Protein AF-A0A409YS12-F1 (afdb_monomer_lite)

Foldseek 3Di:
DDDDDDDDDDDDDDPDDDDDDDDDDDPPPPDDDPDDDDPDDDDDDPPDPPPPPPPDDDPDPDDCVVVDQDPDPVSNVVSVVVVVVCVPPVCVPDDPVVVVVVVVVVVVVVVVVVVCCVVPVVVVVVVVVQVCCCVVVVDRVVVVVQVVCVVVVNDDPPPPDPPDDDD

Radius of gyration: 39.89 Å; chains: 1; bounding box: 107×63×85 Å

Organism: NCBI:txid231916

Secondary structure (DSSP, 8-state):
-------PPP-------PPPP-PPP-TTS-PPP---------------------SSPPP-SS-GGGGPPPSSHHHHHHHHHHHHHHHHTTTTSS-HHHHHHHHHHHHHHHHHHHHHHHHHHHHHHHHHHHHHHHHHH-S-HHHHHHHHHHHTT--------------

pLDDT: mean 70.89, std 13.64, range [44.78, 94.75]

Sequence (167 aa):
MSATRVHRPLFSKRFFSPALPNSPPSIADTLPPYDTMHRDRGGASQLAPYRVVPAQLPPPKPDHSFTRRPKSKLALFWWRKRLWIESTFALTVYEPWEKVVVLTLFAILCTAIMIVFFKYLPRQLILMRKRSIYYLWGEDPDVNDTMLWQHLGLAAPADVGYDGMKL

Structure (mmCIF, N/CA/C/O backbone):
data_AF-A0A409YS12-F1
#
_entry.id   AF-A0A409YS12-F1
#
loop_
_atom_site.group_PDB
_atom_site.id
_atom_site.type_symbol
_atom_site.label_atom_id
_atom_site.label_alt_id
_atom_site.label_comp_id
_atom_site.label_asym_id
_atom_site.label_entity_id
_atom_site.label_seq_id
_atom_site.pdbx_PDB_ins_code
_atom_site.Cartn_x
_atom_site.Cartn_y
_atom_site.Cartn_z
_atom_site.occupancy
_atom_site.B_iso_or_equiv
_atom_site.auth_seq_id
_atom_site.auth_comp_id
_atom_site.auth_asym_id
_atom_site.auth_atom_id
_atom_site.pdbx_PDB_model_num
ATOM 1 N N . MET A 1 1 ? 12.574 -44.558 -20.708 1.00 47.41 1 MET A N 1
ATOM 2 C CA . MET A 1 1 ? 11.204 -44.732 -20.181 1.00 47.41 1 MET A CA 1
ATOM 3 C C . MET A 1 1 ? 11.300 -44.977 -18.682 1.00 47.41 1 MET A C 1
ATOM 5 O O . MET A 1 1 ? 11.591 -46.096 -18.295 1.00 47.41 1 MET A O 1
ATOM 9 N N . SER A 1 2 ? 11.107 -43.947 -17.856 1.00 50.66 2 SER A N 1
ATOM 10 C CA . SER A 1 2 ? 11.016 -44.099 -16.396 1.00 50.66 2 SER A CA 1
ATOM 11 C C . SER A 1 2 ? 9.920 -43.172 -15.888 1.00 50.66 2 SER A C 1
ATOM 13 O O . SER A 1 2 ? 10.041 -41.954 -15.968 1.00 50.66 2 SER A O 1
ATOM 15 N N . ALA A 1 3 ? 8.814 -43.778 -15.462 1.00 50.06 3 ALA A N 1
ATOM 16 C CA . ALA A 1 3 ? 7.609 -43.115 -14.994 1.00 50.06 3 ALA A CA 1
ATOM 17 C C . ALA A 1 3 ?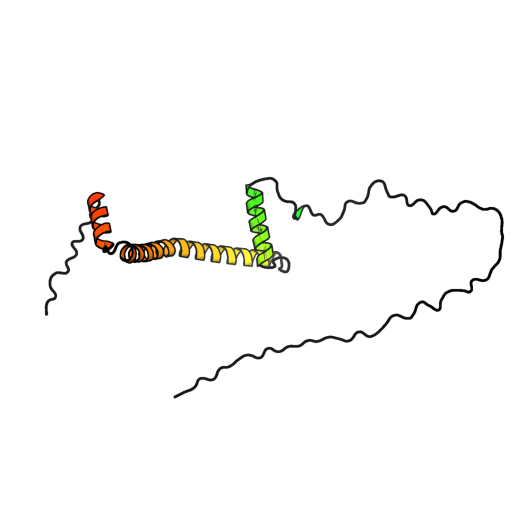 7.735 -42.796 -13.499 1.00 50.06 3 ALA A C 1
ATOM 19 O O . ALA A 1 3 ? 7.781 -43.701 -12.666 1.00 50.06 3 ALA A O 1
ATOM 20 N N . THR A 1 4 ? 7.776 -41.512 -13.150 1.00 59.69 4 THR A N 1
ATOM 21 C CA . THR A 1 4 ? 7.808 -41.064 -11.754 1.00 59.69 4 THR A CA 1
ATOM 22 C C . THR A 1 4 ? 6.380 -40.912 -11.237 1.00 59.69 4 THR A C 1
ATOM 24 O O . THR A 1 4 ? 5.608 -40.055 -11.665 1.00 59.69 4 THR A O 1
ATOM 27 N N . ARG A 1 5 ? 6.028 -41.830 -10.337 1.00 56.25 5 ARG A N 1
ATOM 28 C CA . ARG A 1 5 ? 4.728 -42.023 -9.696 1.00 56.25 5 ARG A CA 1
ATOM 29 C C . ARG A 1 5 ? 4.348 -40.824 -8.814 1.00 56.25 5 ARG A C 1
ATOM 31 O O . ARG A 1 5 ? 5.068 -40.449 -7.896 1.00 56.25 5 ARG A O 1
ATOM 38 N N . VAL A 1 6 ? 3.165 -40.283 -9.094 1.00 57.50 6 VAL A N 1
ATOM 39 C CA . VAL A 1 6 ? 2.450 -39.230 -8.361 1.00 57.50 6 VAL A CA 1
ATOM 40 C C . VAL A 1 6 ? 2.028 -39.730 -6.976 1.00 57.50 6 VAL A C 1
ATOM 42 O O . VAL A 1 6 ? 1.286 -40.706 -6.880 1.00 57.50 6 VAL A O 1
ATOM 45 N N . HIS A 1 7 ? 2.428 -39.035 -5.909 1.00 54.47 7 HIS A N 1
ATOM 46 C CA . HIS A 1 7 ? 1.862 -39.216 -4.568 1.00 54.47 7 HIS A CA 1
ATOM 47 C C . HIS A 1 7 ? 0.898 -38.066 -4.246 1.00 54.47 7 HIS A C 1
ATOM 49 O O . HIS A 1 7 ? 1.309 -36.936 -3.997 1.00 54.47 7 HIS A O 1
ATOM 55 N N . ARG A 1 8 ? -0.407 -38.372 -4.258 1.00 53.06 8 ARG A N 1
ATOM 56 C CA . ARG A 1 8 ? -1.470 -37.545 -3.666 1.00 53.06 8 ARG A CA 1
ATOM 57 C C . ARG A 1 8 ? -1.550 -37.836 -2.162 1.00 53.06 8 ARG A C 1
ATOM 59 O O . ARG A 1 8 ? -1.730 -39.004 -1.815 1.00 53.06 8 ARG A O 1
ATOM 66 N N . PRO A 1 9 ? -1.507 -36.837 -1.268 1.00 58.56 9 PRO A N 1
ATOM 67 C CA . PRO A 1 9 ? -1.921 -37.037 0.112 1.00 58.56 9 PRO A CA 1
ATOM 68 C C . PRO A 1 9 ? -3.453 -37.026 0.238 1.00 58.56 9 PRO A C 1
ATOM 70 O O . PRO A 1 9 ? -4.161 -36.195 -0.332 1.00 58.56 9 PRO A O 1
ATOM 73 N N . LEU A 1 10 ? -3.932 -38.026 0.975 1.00 62.22 10 LEU A N 1
ATOM 74 C CA . LEU A 1 10 ? -5.319 -38.387 1.232 1.00 62.22 10 LEU A CA 1
ATOM 75 C C . LEU A 1 10 ? -6.029 -37.347 2.109 1.00 62.22 10 LEU A C 1
ATOM 77 O O . LEU A 1 10 ? -5.615 -37.040 3.224 1.00 62.22 10 LEU A O 1
ATOM 81 N N . PHE A 1 11 ? -7.157 -36.862 1.599 1.00 50.06 11 PHE A N 1
ATOM 82 C CA . PHE A 1 11 ? -8.117 -36.004 2.280 1.00 50.06 11 PHE A CA 1
ATOM 83 C C . PHE A 1 11 ? -8.927 -36.848 3.285 1.00 50.06 11 PHE A C 1
ATOM 85 O O . PHE A 1 11 ? -9.938 -37.458 2.935 1.00 50.06 11 PHE A O 1
ATOM 92 N N . SER A 1 12 ? -8.461 -36.937 4.533 1.00 49.75 12 SER A N 1
ATOM 93 C CA . SER A 1 12 ? -9.144 -37.676 5.604 1.00 49.75 12 SER A CA 1
ATOM 94 C C . SER A 1 12 ? -10.274 -36.837 6.211 1.00 49.75 12 SER A C 1
ATOM 96 O O . SER A 1 12 ? -10.090 -36.131 7.201 1.00 49.75 12 SER A O 1
ATOM 98 N N . LYS A 1 13 ? -11.470 -36.962 5.627 1.00 55.16 13 LYS A N 1
ATOM 99 C CA . LYS A 1 13 ? -12.744 -36.566 6.240 1.00 55.16 13 LYS A CA 1
ATOM 100 C C . LYS A 1 13 ? -12.941 -37.336 7.553 1.00 55.16 13 LYS A C 1
ATOM 102 O O . LYS A 1 13 ? -13.125 -38.548 7.525 1.00 55.16 13 LYS A O 1
ATOM 107 N N . ARG A 1 14 ? -12.980 -36.642 8.691 1.00 58.62 14 ARG A N 1
ATOM 108 C CA . ARG A 1 14 ? -13.641 -37.141 9.909 1.00 58.62 14 ARG A CA 1
ATOM 109 C C . ARG A 1 14 ? -14.761 -36.178 10.277 1.00 58.62 14 ARG A C 1
ATOM 111 O O . ARG A 1 14 ? -14.588 -35.273 11.082 1.00 58.62 14 ARG A O 1
ATOM 118 N N . PHE A 1 15 ? -15.904 -36.376 9.624 1.00 56.75 15 PHE A N 1
ATOM 119 C CA . PHE A 1 15 ? -17.191 -35.925 10.136 1.00 56.75 15 PHE A CA 1
ATOM 120 C C . PHE A 1 15 ? -17.504 -36.788 11.356 1.00 56.75 15 PHE A C 1
ATOM 122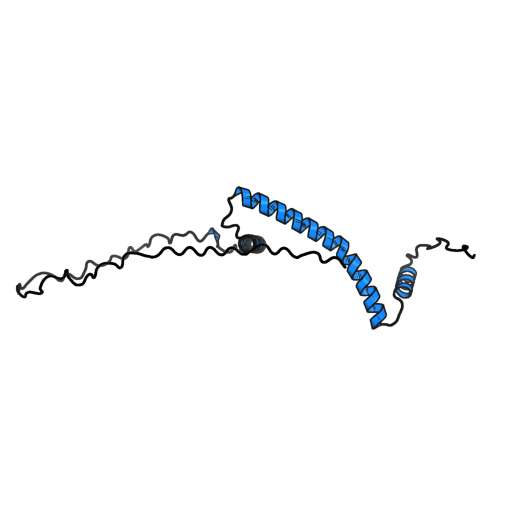 O O . PHE A 1 15 ? -17.773 -37.978 11.217 1.00 56.75 15 PHE A O 1
ATOM 129 N N . PHE A 1 16 ? -17.407 -36.204 12.544 1.00 53.19 16 PHE A N 1
ATOM 130 C CA . PHE A 1 16 ? -17.880 -36.818 13.775 1.00 53.19 16 PHE A CA 1
ATOM 131 C C . PHE A 1 16 ? -19.111 -36.026 14.216 1.00 53.19 16 PHE A C 1
ATOM 133 O O . PHE A 1 16 ? -18.995 -34.948 14.792 1.00 53.19 16 PHE A O 1
ATOM 140 N N . SER A 1 17 ? -20.291 -36.531 13.859 1.00 55.25 17 SER A N 1
ATOM 141 C CA . SER A 1 17 ? -21.572 -36.075 14.398 1.00 55.25 17 SER A CA 1
ATOM 142 C C . SER A 1 17 ? -21.929 -36.975 15.582 1.00 55.25 17 SER A C 1
ATOM 144 O O . SER A 1 17 ? -22.216 -38.151 15.358 1.00 55.25 17 SER A O 1
ATOM 146 N N . PRO A 1 18 ? -21.915 -36.481 16.830 1.00 62.97 18 PRO A N 1
ATOM 147 C CA . PRO A 1 18 ? -22.525 -37.198 17.936 1.00 62.97 18 PRO A CA 1
ATOM 148 C C . PRO A 1 18 ? -24.047 -36.999 17.907 1.00 62.97 18 PRO A C 1
ATOM 150 O O . PRO A 1 18 ? -24.549 -35.883 17.769 1.00 62.97 18 PRO A O 1
ATOM 153 N N . ALA A 1 19 ? -24.765 -38.115 18.003 1.00 53.47 19 ALA A N 1
ATOM 154 C CA . ALA A 1 19 ? -26.211 -38.190 18.125 1.00 53.47 19 ALA A CA 1
ATOM 155 C C . ALA A 1 19 ? -26.719 -37.394 19.341 1.00 53.47 19 ALA A C 1
ATOM 157 O O . ALA A 1 19 ? -26.108 -37.427 20.406 1.00 53.47 19 ALA A O 1
ATOM 158 N N . LEU A 1 20 ? -27.856 -36.715 19.179 1.00 58.78 20 LEU A N 1
ATOM 159 C CA . LEU A 1 20 ? -28.650 -36.145 20.268 1.00 58.78 20 LEU A CA 1
ATOM 160 C C . LEU A 1 20 ? -29.496 -37.257 20.907 1.00 58.78 20 LEU A C 1
ATOM 162 O O . LEU A 1 20 ? -30.371 -37.791 20.222 1.00 58.78 20 LEU A O 1
ATOM 166 N N . PRO A 1 21 ? -29.321 -37.591 22.195 1.00 62.88 21 PRO A N 1
ATOM 167 C CA . PRO A 1 21 ? -30.373 -38.214 22.972 1.00 62.88 21 PRO A CA 1
ATOM 168 C C . PRO A 1 21 ? -31.158 -37.127 23.722 1.00 62.88 21 PRO A C 1
ATOM 170 O O . PRO A 1 21 ? -30.573 -36.181 24.248 1.00 62.88 21 PRO A O 1
ATOM 173 N N . ASN A 1 22 ? -32.472 -37.337 23.824 1.00 59.97 22 ASN A N 1
ATOM 174 C CA . ASN A 1 22 ? -33.438 -36.655 24.700 1.00 59.97 22 ASN A CA 1
ATOM 175 C C . ASN A 1 22 ? -34.275 -35.553 24.031 1.00 59.97 22 ASN A C 1
ATOM 177 O O . ASN A 1 22 ? -34.023 -34.355 24.138 1.00 59.97 22 ASN A O 1
ATOM 1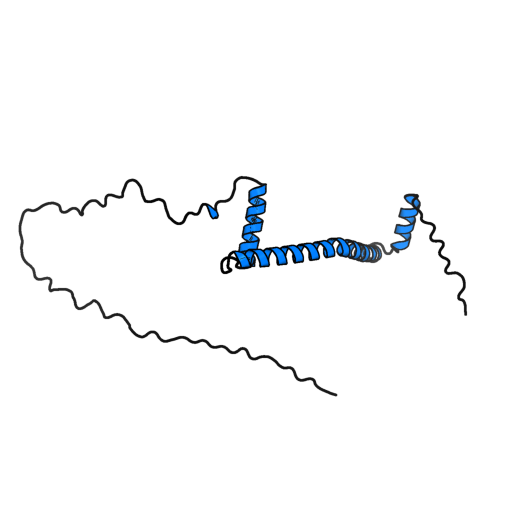81 N N . SER A 1 23 ? -35.355 -36.005 23.398 1.00 66.00 23 SER A N 1
ATOM 182 C CA . SER A 1 23 ? -36.609 -35.260 23.292 1.00 66.00 23 SER A CA 1
ATOM 183 C C . SER A 1 23 ? -37.111 -34.842 24.688 1.00 66.00 23 SER A C 1
ATOM 185 O O . SER A 1 23 ? -37.099 -35.680 25.595 1.00 66.00 23 SER A O 1
ATOM 187 N N . PRO A 1 24 ? -37.577 -33.596 24.883 1.00 67.94 24 PRO A N 1
ATOM 188 C CA . PRO A 1 24 ? -38.175 -33.172 26.145 1.00 67.94 24 PRO A CA 1
ATOM 189 C C . PRO A 1 24 ? -39.531 -33.865 26.384 1.00 67.94 24 PRO A C 1
ATOM 191 O O . PRO A 1 24 ? -40.254 -34.137 25.421 1.00 67.94 24 PRO A O 1
ATOM 194 N N . PRO A 1 25 ? -39.899 -34.151 27.646 1.00 61.62 25 PRO A N 1
ATOM 195 C CA . PRO A 1 25 ? -41.197 -34.721 27.979 1.00 61.62 25 PRO A CA 1
ATOM 196 C C . PRO A 1 25 ? -42.339 -33.744 27.659 1.00 61.62 25 PRO A C 1
ATOM 198 O O . PRO A 1 25 ? -42.247 -32.540 27.898 1.00 61.62 25 PRO A O 1
ATOM 201 N N . SER A 1 26 ? -43.413 -34.305 27.105 1.00 56.66 26 SER A N 1
ATOM 202 C CA . SER A 1 26 ? -44.677 -33.650 26.768 1.00 56.66 26 SER A CA 1
ATOM 203 C C . SER A 1 26 ? -45.287 -32.951 27.992 1.00 56.66 26 SER A C 1
ATOM 205 O O . SER A 1 26 ? -45.666 -33.603 28.959 1.00 56.66 26 SER A O 1
ATOM 207 N N . ILE A 1 27 ? -45.405 -31.621 27.947 1.00 58.50 27 ILE A N 1
ATOM 208 C CA . ILE A 1 27 ? -45.992 -30.767 29.004 1.00 58.50 27 ILE A CA 1
ATOM 209 C C . ILE A 1 27 ? -47.532 -30.730 28.862 1.00 58.50 27 ILE A C 1
ATOM 211 O O . ILE A 1 27 ? -48.165 -29.691 29.014 1.00 58.50 27 ILE A O 1
ATOM 215 N N . ALA A 1 28 ? -48.152 -31.853 28.492 1.00 57.72 28 ALA A N 1
ATOM 216 C CA . ALA A 1 28 ? -49.604 -31.941 28.302 1.00 57.72 28 ALA A CA 1
ATOM 217 C C . ALA A 1 28 ? -50.350 -32.477 29.539 1.00 57.72 28 ALA A C 1
ATOM 219 O O . ALA A 1 28 ? -51.557 -32.283 29.640 1.00 57.72 28 ALA A O 1
ATOM 220 N N . ASP A 1 29 ? -49.644 -33.064 30.513 1.00 54.56 29 ASP A N 1
ATOM 221 C CA . ASP A 1 29 ? -50.274 -33.836 31.598 1.00 54.56 29 ASP A CA 1
ATOM 222 C C . ASP A 1 29 ? -50.263 -33.145 32.974 1.00 54.56 29 ASP A C 1
ATOM 224 O O . ASP A 1 29 ? -50.534 -33.770 33.996 1.00 54.56 29 ASP A O 1
ATOM 228 N N . THR A 1 30 ? -49.962 -31.845 33.049 1.00 58.81 30 THR A N 1
ATOM 229 C CA . THR A 1 30 ? -49.994 -31.091 34.322 1.00 58.81 30 THR A CA 1
ATOM 230 C C . THR A 1 30 ? -50.929 -29.885 34.263 1.00 58.81 30 THR A C 1
ATOM 232 O O . THR A 1 30 ? -50.582 -28.796 34.715 1.00 58.81 30 THR A O 1
ATOM 235 N N . LEU A 1 31 ? -52.128 -30.060 33.704 1.00 63.19 31 LEU A N 1
ATOM 236 C CA . LEU A 1 31 ? -53.218 -29.104 33.906 1.00 63.19 31 LEU A CA 1
ATOM 237 C C . LEU A 1 31 ? -54.224 -29.683 34.907 1.00 63.19 31 LEU A C 1
ATOM 239 O O . LEU A 1 31 ? -54.768 -30.759 34.657 1.00 63.19 31 LEU A O 1
ATOM 243 N N . PRO A 1 32 ? -54.470 -29.012 36.048 1.00 68.38 32 PRO A N 1
ATOM 244 C CA . PRO A 1 32 ? -55.505 -29.445 36.968 1.00 68.38 32 PRO A CA 1
ATOM 245 C C . PRO A 1 32 ? -56.897 -29.301 36.327 1.00 68.38 32 PRO A C 1
ATOM 247 O O . PRO A 1 32 ? -57.079 -28.491 35.410 1.00 68.38 32 PRO A O 1
ATOM 250 N N . PRO A 1 33 ? -57.887 -30.068 36.815 1.00 62.09 33 PRO A N 1
ATOM 251 C CA . PRO A 1 33 ? -59.254 -30.026 36.315 1.00 62.09 33 PRO A CA 1
ATOM 252 C C . PRO A 1 33 ? -59.816 -28.612 36.460 1.00 62.09 33 PRO A C 1
ATOM 254 O O . PRO A 1 33 ? -59.770 -28.030 37.544 1.00 62.09 33 PRO A O 1
ATOM 257 N N . TYR A 1 34 ? -60.358 -28.058 35.375 1.00 59.78 34 TYR A N 1
ATOM 258 C CA . TYR A 1 34 ? -61.207 -26.874 35.452 1.00 59.78 34 TYR A CA 1
ATOM 259 C C . TYR A 1 34 ? -62.536 -27.307 36.070 1.00 59.78 34 TYR A C 1
ATOM 261 O O . TYR A 1 34 ? -63.485 -27.622 35.354 1.00 59.78 34 TYR A O 1
ATOM 269 N N . ASP A 1 35 ? -62.562 -27.400 37.398 1.00 49.19 35 ASP A N 1
ATOM 270 C CA . ASP A 1 35 ? -63.794 -27.594 38.141 1.00 49.19 35 ASP A CA 1
ATOM 271 C C . ASP A 1 35 ? -64.306 -26.244 38.637 1.00 49.19 35 ASP A C 1
ATOM 273 O O . ASP A 1 35 ? -63.617 -25.427 39.256 1.00 49.19 35 ASP A O 1
ATOM 277 N N . THR A 1 36 ? -65.536 -25.998 38.238 1.00 67.06 36 THR A N 1
ATOM 278 C CA . THR A 1 36 ? -66.328 -24.815 38.499 1.00 67.06 36 THR A CA 1
ATOM 279 C C . THR A 1 36 ? -66.627 -24.659 39.985 1.00 67.06 36 THR A C 1
ATOM 281 O O . THR A 1 36 ? -67.065 -25.607 40.619 1.00 67.06 36 THR A O 1
ATOM 284 N N . MET A 1 37 ? -66.499 -23.421 40.476 1.00 53.69 37 MET A N 1
ATOM 285 C CA . MET A 1 37 ? -67.338 -22.738 41.480 1.00 53.69 37 MET A CA 1
ATOM 286 C C . MET A 1 37 ? -66.498 -21.995 42.524 1.00 53.69 37 MET A C 1
ATOM 288 O O . MET A 1 37 ? -65.990 -22.572 43.470 1.00 53.69 37 MET A O 1
ATOM 292 N N . HIS A 1 38 ? -66.461 -20.669 42.414 1.00 50.75 38 HIS A N 1
ATOM 293 C CA . HIS A 1 38 ? -67.134 -19.834 43.405 1.00 50.75 38 HIS A CA 1
ATOM 294 C C . HIS A 1 38 ? -67.375 -18.455 42.796 1.00 50.75 38 HIS A C 1
ATOM 296 O O . HIS A 1 38 ? -66.472 -17.670 42.521 1.00 50.75 38 HIS A O 1
ATOM 302 N N . ARG A 1 39 ? -68.656 -18.203 42.534 1.00 57.84 39 ARG A N 1
ATOM 303 C CA . ARG A 1 39 ? -69.212 -16.888 42.262 1.00 57.84 39 ARG A CA 1
ATOM 304 C C . ARG A 1 39 ? -69.099 -16.098 43.557 1.00 57.84 39 ARG A C 1
ATOM 306 O O . ARG A 1 39 ? -70.000 -16.191 44.382 1.00 57.84 39 ARG A O 1
ATOM 313 N N . ASP A 1 40 ? -68.017 -15.342 43.708 1.00 44.78 40 ASP A N 1
ATOM 314 C CA . ASP A 1 40 ? -67.956 -14.283 44.704 1.00 44.78 40 ASP A CA 1
ATOM 315 C C . ASP A 1 40 ? -67.849 -12.915 44.047 1.00 44.78 40 ASP A C 1
ATOM 317 O O . ASP A 1 40 ? -67.110 -12.657 43.094 1.00 44.78 40 ASP A O 1
ATOM 321 N N . ARG A 1 41 ? -68.746 -12.065 44.518 1.00 60.62 41 ARG A N 1
ATOM 322 C CA . ARG A 1 41 ? -69.137 -10.797 43.939 1.00 60.62 41 ARG A CA 1
ATOM 323 C C . ARG A 1 41 ? -68.435 -9.722 44.747 1.00 60.62 41 ARG A C 1
ATOM 325 O O . ARG A 1 41 ? -68.860 -9.427 45.854 1.00 60.62 41 ARG A O 1
ATOM 332 N N . GLY A 1 42 ? -67.423 -9.097 44.157 1.00 58.16 42 GLY A N 1
ATOM 333 C CA . GLY A 1 42 ? -66.831 -7.870 44.684 1.00 58.16 42 GLY A CA 1
ATOM 334 C C . GLY A 1 42 ? -65.347 -8.015 44.969 1.00 58.16 42 GLY A C 1
ATOM 335 O O . GLY A 1 42 ? -64.943 -8.644 45.935 1.00 58.16 42 GLY A O 1
ATOM 336 N N . GLY A 1 43 ? -64.528 -7.392 44.132 1.00 51.59 43 GLY A N 1
ATOM 337 C CA . GLY A 1 43 ? -63.096 -7.362 44.372 1.00 51.59 43 GLY A CA 1
ATOM 338 C C . GLY A 1 43 ? -62.343 -6.932 43.138 1.00 51.59 43 GLY A C 1
ATOM 339 O O . GLY A 1 43 ? -61.941 -7.773 42.354 1.00 51.59 43 GLY A O 1
ATOM 340 N N . ALA A 1 44 ? -62.203 -5.615 43.005 1.00 48.31 44 ALA A N 1
ATOM 341 C CA . ALA A 1 44 ? -61.131 -4.919 42.311 1.00 48.31 44 ALA A CA 1
ATOM 342 C C . ALA A 1 44 ? -60.720 -5.459 40.935 1.00 48.31 44 ALA A C 1
ATOM 344 O O . ALA A 1 44 ? -60.071 -6.488 40.800 1.00 48.31 44 ALA A O 1
ATOM 345 N N . SER A 1 45 ? -60.979 -4.635 39.927 1.00 52.72 45 SER A N 1
ATOM 346 C CA . SER A 1 45 ? -60.122 -4.378 38.774 1.00 52.72 45 SER A CA 1
ATOM 347 C C . SER A 1 45 ? -58.628 -4.684 39.027 1.00 52.72 45 SER A C 1
ATOM 349 O O . SER A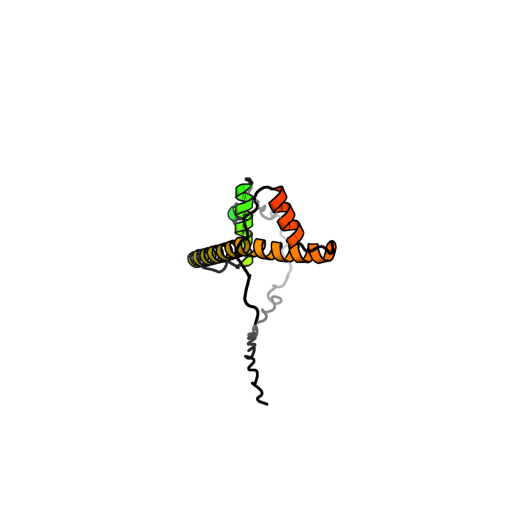 1 45 ? -57.828 -3.772 39.216 1.00 52.72 45 SER A O 1
ATOM 351 N N . GLN A 1 46 ? -58.216 -5.955 38.988 1.00 52.69 46 GLN A N 1
ATOM 352 C CA . GLN A 1 46 ? -56.825 -6.361 38.797 1.00 52.69 46 GLN A CA 1
ATOM 353 C C . GLN A 1 46 ? -56.522 -6.206 37.309 1.00 52.69 46 GLN A C 1
ATOM 355 O O . GLN A 1 46 ? -56.311 -7.156 36.559 1.00 52.69 46 GLN A O 1
ATOM 360 N N . LEU A 1 47 ? -56.543 -4.949 36.871 1.00 57.62 47 LEU A N 1
ATOM 361 C CA . LEU A 1 47 ? -55.770 -4.526 35.724 1.00 57.62 47 LEU A CA 1
ATOM 362 C C . LEU A 1 47 ? -54.327 -4.834 36.106 1.00 57.62 47 LEU A C 1
ATOM 364 O O . LEU A 1 47 ? -53.839 -4.332 37.120 1.00 57.62 47 LEU A O 1
ATOM 368 N N . ALA A 1 48 ? -53.712 -5.740 35.347 1.00 57.97 48 ALA A N 1
ATOM 369 C CA . ALA A 1 48 ? -52.324 -6.141 35.496 1.00 57.97 48 ALA A CA 1
ATOM 370 C C . ALA A 1 48 ? -51.466 -4.936 35.910 1.00 57.97 48 ALA A C 1
ATOM 372 O O . ALA A 1 48 ? -51.644 -3.862 35.321 1.00 57.97 48 ALA A O 1
ATOM 373 N N . PRO A 1 49 ? -50.574 -5.081 36.910 1.00 59.66 49 PRO A N 1
ATOM 374 C CA . PRO A 1 49 ? -49.753 -3.980 37.375 1.00 59.66 49 PRO A CA 1
ATOM 375 C C . PRO A 1 49 ? -49.071 -3.390 36.153 1.00 59.66 49 PRO A C 1
ATOM 377 O O . PRO A 1 49 ? -48.324 -4.069 35.446 1.00 59.66 49 PRO A O 1
ATOM 380 N N . TYR A 1 50 ? -49.449 -2.147 35.874 1.00 51.97 50 TYR A N 1
ATOM 381 C CA . TYR A 1 50 ? -48.892 -1.284 34.859 1.00 51.97 50 TYR A CA 1
ATOM 382 C C . TYR A 1 50 ? -47.402 -1.591 34.751 1.00 51.97 50 TYR A C 1
ATOM 384 O O . TYR A 1 50 ? -46.640 -1.374 35.696 1.00 51.97 50 TYR A O 1
ATOM 392 N N . ARG A 1 51 ? -47.003 -2.186 33.622 1.00 53.84 51 ARG A N 1
ATOM 393 C CA . ARG A 1 51 ? -45.601 -2.347 33.258 1.00 53.84 51 ARG A CA 1
ATOM 394 C C . ARG A 1 51 ? -45.071 -0.926 33.139 1.00 53.84 51 ARG A C 1
ATOM 396 O O . ARG A 1 51 ? -45.183 -0.324 32.075 1.00 53.84 51 ARG A O 1
ATOM 403 N N . VAL A 1 52 ? -44.579 -0.373 34.249 1.00 64.44 52 VAL A N 1
ATOM 404 C CA . VAL A 1 52 ? -43.861 0.896 34.278 1.00 64.44 52 VAL A CA 1
ATOM 405 C C . VAL A 1 52 ? -42.661 0.654 33.380 1.00 64.44 52 VAL A C 1
ATOM 407 O O . VAL A 1 52 ? -41.681 0.041 33.796 1.00 64.44 52 VAL A O 1
ATOM 410 N N . VAL A 1 53 ? -42.765 1.036 32.109 1.00 65.19 53 VAL A N 1
ATOM 411 C CA . VAL A 1 53 ? -41.591 1.120 31.254 1.00 65.19 53 VAL A CA 1
ATOM 412 C C . VAL A 1 53 ? -40.752 2.203 31.921 1.00 65.19 53 VAL A C 1
ATOM 414 O O . VAL A 1 53 ? -41.231 3.337 32.017 1.00 65.19 53 VAL A O 1
ATOM 417 N N . PRO A 1 54 ? -39.579 1.878 32.491 1.00 68.56 54 PRO A N 1
ATOM 418 C CA . PRO A 1 54 ? -38.754 2.903 33.100 1.00 68.56 54 PRO A CA 1
ATOM 419 C C . PRO A 1 54 ? -38.515 3.974 32.036 1.00 68.56 54 PRO A C 1
ATOM 421 O O . PRO A 1 54 ? -38.143 3.655 30.906 1.00 68.56 54 PRO A O 1
ATOM 424 N N . ALA A 1 55 ? -38.766 5.240 32.380 1.00 71.50 55 ALA A N 1
ATOM 425 C CA . ALA A 1 55 ? -38.633 6.371 31.456 1.00 71.50 55 ALA A CA 1
ATOM 426 C C . ALA A 1 55 ? -37.224 6.469 30.838 1.00 71.50 55 ALA A C 1
ATOM 428 O O . ALA A 1 55 ? -37.027 7.140 29.828 1.00 71.50 55 ALA A O 1
ATOM 429 N N . GLN A 1 56 ? -36.249 5.778 31.432 1.00 73.94 56 GLN A N 1
ATOM 430 C CA . GLN A 1 56 ? -34.921 5.589 30.884 1.00 73.94 56 GLN A CA 1
ATOM 431 C C . GLN A 1 56 ? -34.621 4.096 30.770 1.00 73.94 56 GLN A C 1
ATOM 433 O O . GLN A 1 56 ? -34.496 3.386 31.769 1.00 73.94 56 GLN A O 1
ATOM 438 N N . LEU A 1 57 ? -34.512 3.623 29.529 1.00 73.00 57 LEU A N 1
ATOM 439 C CA . LEU A 1 57 ? -33.928 2.320 29.254 1.00 73.00 57 LEU A CA 1
ATOM 440 C C . LEU A 1 57 ? -32.430 2.364 29.596 1.00 73.00 57 LEU A C 1
ATOM 442 O O . LEU A 1 57 ? -31.786 3.390 29.348 1.00 73.00 57 LEU A O 1
ATOM 446 N N . PRO A 1 58 ? -31.853 1.275 30.138 1.00 75.81 58 PRO A N 1
ATOM 447 C CA . PRO A 1 58 ? -30.409 1.183 30.284 1.00 75.81 58 PRO A CA 1
ATOM 448 C C . PRO A 1 58 ? -29.761 1.412 28.913 1.00 75.81 58 PRO A C 1
ATOM 450 O O . PRO A 1 58 ? -30.298 0.942 27.902 1.00 75.81 58 PRO A O 1
ATOM 453 N N . PRO A 1 59 ? -28.636 2.144 28.850 1.00 74.31 59 PRO A N 1
ATOM 454 C CA . PRO A 1 59 ? -27.961 2.382 27.588 1.00 74.31 59 PRO A CA 1
ATOM 455 C C . PRO A 1 59 ? -27.682 1.033 26.909 1.00 74.31 59 PRO A C 1
ATOM 457 O O . PRO A 1 59 ? -27.241 0.093 27.582 1.00 74.31 59 PRO A O 1
ATOM 460 N N . PRO A 1 60 ? -27.964 0.906 25.602 1.00 73.25 60 PRO A N 1
ATOM 461 C CA . PRO A 1 60 ? -27.767 -0.343 24.885 1.00 73.25 60 PRO A CA 1
ATOM 462 C C . PRO A 1 60 ? -26.284 -0.723 24.942 1.00 73.25 60 PRO A C 1
ATOM 464 O O . PRO A 1 60 ? -25.437 -0.037 24.378 1.00 73.25 60 PRO A O 1
ATOM 467 N N . LYS A 1 61 ? -25.960 -1.817 25.639 1.00 65.25 61 LYS A N 1
ATOM 468 C CA . LYS A 1 61 ? -24.677 -2.517 25.490 1.00 65.25 61 LYS A CA 1
ATOM 469 C C . LYS A 1 61 ? -24.890 -3.591 24.426 1.00 65.25 61 LYS A C 1
ATOM 471 O O . LYS A 1 61 ? -25.791 -4.410 24.605 1.00 65.25 61 LYS A O 1
ATOM 476 N N . PRO A 1 62 ? -24.122 -3.590 23.325 1.00 67.88 62 PRO A N 1
ATOM 477 C CA . PRO A 1 62 ? -22.684 -3.305 23.274 1.00 67.88 62 PRO A CA 1
ATOM 478 C C . PRO A 1 62 ? -22.332 -1.887 22.794 1.00 67.88 62 PRO A C 1
ATOM 480 O O . PRO A 1 62 ? -22.961 -1.357 21.886 1.00 67.88 62 PRO A O 1
ATOM 483 N N . ASP A 1 63 ? -21.264 -1.304 23.343 1.00 69.25 63 ASP A N 1
ATOM 484 C CA . ASP A 1 63 ? -20.712 -0.025 22.881 1.00 69.25 63 ASP A CA 1
ATOM 485 C C . ASP A 1 63 ? -20.213 -0.130 21.427 1.00 69.25 63 ASP A C 1
ATOM 487 O O . ASP A 1 63 ? -19.110 -0.598 21.144 1.00 69.25 63 ASP A O 1
ATOM 491 N N . HIS A 1 64 ? -21.015 0.349 20.474 1.00 67.12 64 HIS A N 1
ATOM 492 C CA . HIS A 1 64 ? -20.640 0.439 19.054 1.00 67.12 64 HIS A CA 1
ATOM 493 C C . HIS A 1 64 ? -19.725 1.639 18.752 1.00 67.12 64 HIS A C 1
ATOM 495 O O . HIS A 1 64 ? -19.479 1.980 17.594 1.00 67.12 64 HIS A O 1
ATOM 501 N N . SER A 1 65 ? -19.213 2.314 19.784 1.00 65.31 65 SER A N 1
ATOM 502 C CA . SER A 1 65 ? -18.314 3.461 19.635 1.00 65.31 65 SER A CA 1
ATOM 503 C C . SER A 1 65 ? -17.053 3.102 18.840 1.00 65.31 65 SER A C 1
ATOM 505 O O . SER A 1 65 ? -16.572 3.916 18.054 1.00 65.31 65 SER A O 1
ATOM 507 N N . PHE A 1 66 ? -16.584 1.857 18.958 1.00 62.28 66 PHE A N 1
ATOM 508 C CA . PHE A 1 66 ? -15.410 1.340 18.257 1.00 62.28 66 PHE A CA 1
ATOM 509 C C . PHE A 1 66 ? -15.606 1.188 16.737 1.00 62.28 66 PHE A C 1
ATOM 511 O O . PHE A 1 66 ? -14.656 1.342 15.971 1.00 62.28 66 PHE A O 1
ATOM 518 N N . THR A 1 67 ? -16.835 0.937 16.273 1.00 64.75 67 THR A N 1
ATOM 519 C CA . THR A 1 67 ? -17.164 0.827 14.839 1.00 64.75 67 THR A CA 1
ATOM 520 C C . THR A 1 67 ? -17.655 2.145 14.241 1.00 64.75 67 THR A C 1
ATOM 522 O O . THR A 1 67 ? -17.944 2.225 13.043 1.00 64.75 67 THR A O 1
ATOM 525 N N . ARG A 1 68 ? -17.725 3.213 15.045 1.00 72.19 68 ARG A N 1
ATOM 526 C CA . ARG A 1 68 ? -18.229 4.510 14.601 1.00 72.19 68 ARG A CA 1
ATOM 527 C C . ARG A 1 68 ? -17.269 5.145 13.598 1.00 72.19 68 ARG A C 1
ATOM 529 O O . ARG A 1 68 ? -16.120 5.455 13.902 1.00 72.19 68 ARG A O 1
ATOM 536 N N . ARG A 1 69 ? -17.785 5.401 12.395 1.00 73.19 69 ARG A N 1
ATOM 537 C CA . ARG A 1 69 ? -17.065 6.082 11.316 1.00 73.19 69 ARG A CA 1
ATOM 538 C C . ARG A 1 69 ? -16.541 7.452 11.797 1.00 73.19 69 ARG A C 1
ATOM 540 O O . ARG A 1 69 ? -17.354 8.305 12.169 1.00 73.19 69 ARG A O 1
ATOM 547 N N . PRO A 1 70 ? -15.219 7.704 11.769 1.00 77.88 70 PRO A N 1
ATOM 548 C CA . PRO A 1 70 ? -14.665 8.993 12.170 1.00 77.88 70 PRO A CA 1
ATOM 549 C C . PRO A 1 70 ? -15.007 10.081 11.141 1.00 77.88 70 PRO A C 1
ATOM 551 O O . PRO A 1 70 ? -15.133 9.810 9.947 1.00 77.88 70 PRO A O 1
ATOM 554 N N . LYS A 1 71 ? -15.173 11.329 11.595 1.00 81.56 71 LYS A N 1
ATOM 555 C CA . LYS A 1 71 ? -15.631 12.445 10.742 1.00 81.56 71 LYS A CA 1
ATOM 556 C C . LYS A 1 71 ? -14.530 13.052 9.855 1.00 81.56 71 LYS A C 1
ATOM 558 O O . LYS A 1 71 ? -14.851 13.735 8.888 1.00 81.56 71 LYS A O 1
ATOM 563 N N . SER A 1 72 ? -13.247 12.826 10.151 1.00 87.69 72 SER A N 1
ATOM 564 C CA . SER A 1 72 ? -12.135 13.441 9.410 1.00 87.69 72 SER A CA 1
ATOM 565 C C . SER A 1 72 ? -11.686 12.604 8.203 1.00 87.69 72 SER A C 1
ATOM 567 O O . SER A 1 72 ? -11.685 11.375 8.241 1.00 87.69 72 SER A O 1
ATOM 569 N N . LYS A 1 73 ? -11.276 13.268 7.110 1.00 83.44 73 LYS A N 1
ATOM 570 C CA . LYS A 1 73 ? -10.893 12.611 5.840 1.00 83.44 73 LYS A CA 1
ATOM 571 C C . LYS A 1 73 ? -9.718 11.639 5.997 1.00 83.44 73 LYS A C 1
ATOM 573 O O . LYS A 1 73 ? -9.762 10.536 5.459 1.00 83.44 73 LYS A O 1
ATOM 578 N N . LEU A 1 74 ? -8.697 12.023 6.766 1.00 83.44 74 LEU A N 1
ATOM 579 C CA . LEU A 1 74 ? -7.554 11.152 7.051 1.00 83.44 74 LEU A CA 1
ATOM 580 C C . LEU A 1 74 ? -7.966 9.980 7.943 1.00 83.44 74 LEU A C 1
ATOM 582 O O . LEU A 1 74 ? -7.670 8.837 7.609 1.00 83.44 74 LEU A O 1
ATOM 586 N N . ALA A 1 75 ? -8.728 10.222 9.014 1.00 79.94 75 ALA A N 1
ATOM 587 C CA . ALA A 1 75 ? -9.189 9.129 9.866 1.00 79.94 75 ALA A CA 1
ATOM 588 C C . ALA A 1 75 ? -10.086 8.146 9.106 1.00 79.94 75 ALA A C 1
ATOM 590 O O . ALA A 1 75 ? -10.035 6.959 9.386 1.00 79.94 75 ALA A O 1
ATOM 591 N N . LEU A 1 76 ? -10.851 8.591 8.104 1.00 82.94 76 LEU A N 1
ATOM 592 C CA . LEU A 1 76 ? -11.605 7.698 7.219 1.00 82.94 76 LEU A CA 1
ATOM 593 C C . LEU A 1 76 ? -10.712 6.792 6.374 1.00 82.94 76 LEU A C 1
ATOM 595 O O . LEU A 1 76 ? -11.051 5.627 6.164 1.00 82.94 76 LEU A O 1
ATOM 599 N N . PHE A 1 77 ? -9.594 7.316 5.875 1.00 81.69 77 PHE A N 1
ATOM 600 C CA . PHE A 1 77 ? -8.640 6.528 5.104 1.00 81.69 77 PHE A CA 1
ATOM 601 C C . PHE A 1 77 ? -7.985 5.455 5.978 1.00 81.69 77 PHE A C 1
ATOM 603 O O . PHE A 1 77 ? -8.018 4.274 5.634 1.00 81.69 77 PHE A O 1
ATOM 610 N N . TRP A 1 78 ? -7.485 5.853 7.148 1.00 81.50 78 TRP A N 1
ATOM 611 C CA . TRP A 1 78 ? -6.897 4.935 8.122 1.00 81.50 78 TRP A CA 1
ATOM 612 C C . TRP A 1 78 ? -7.916 3.927 8.657 1.00 81.50 78 TRP A C 1
ATOM 614 O O . TRP A 1 78 ? -7.605 2.746 8.766 1.00 81.50 78 TRP A O 1
ATOM 624 N N . TRP A 1 79 ? -9.157 4.351 8.900 1.00 80.12 79 TRP A N 1
ATOM 625 C CA . TRP A 1 79 ? -10.251 3.478 9.324 1.00 80.12 79 TRP A CA 1
ATOM 626 C C . TRP A 1 79 ? -10.599 2.434 8.260 1.00 80.12 79 TRP A C 1
ATOM 628 O O . TRP A 1 79 ? -10.732 1.260 8.586 1.00 80.12 79 TRP A O 1
ATOM 638 N N . ARG A 1 80 ? -10.660 2.816 6.976 1.00 80.06 80 ARG A N 1
ATOM 639 C CA . ARG A 1 80 ? -10.875 1.864 5.872 1.00 80.06 80 ARG A CA 1
ATOM 640 C C . ARG A 1 80 ? -9.726 0.880 5.723 1.00 80.06 80 ARG A C 1
ATOM 642 O O . ARG A 1 80 ? -9.980 -0.302 5.527 1.00 80.06 80 ARG A O 1
ATOM 649 N N . LYS A 1 81 ? -8.480 1.355 5.804 1.00 79.19 81 LYS A N 1
ATOM 650 C CA . LYS A 1 81 ? -7.298 0.487 5.727 1.00 79.19 81 LYS A CA 1
ATOM 651 C C . LYS A 1 81 ? -7.255 -0.487 6.897 1.00 79.19 81 LYS A C 1
ATOM 653 O O . LYS A 1 81 ? -7.046 -1.671 6.673 1.00 79.19 81 LYS A O 1
ATOM 658 N N . ARG A 1 82 ? -7.565 -0.017 8.105 1.00 78.50 82 ARG A N 1
ATOM 659 C CA . ARG A 1 82 ? -7.711 -0.852 9.297 1.00 78.50 82 ARG A CA 1
ATOM 660 C C . ARG A 1 82 ? -8.791 -1.925 9.125 1.00 78.50 82 ARG A C 1
ATOM 662 O O . ARG A 1 82 ? -8.495 -3.091 9.332 1.00 78.50 82 ARG A O 1
ATOM 669 N N . LEU A 1 83 ? -9.994 -1.555 8.679 1.00 79.94 83 LEU A N 1
ATOM 670 C CA . LEU A 1 83 ? -11.097 -2.500 8.445 1.00 79.94 83 LEU A CA 1
ATOM 671 C C . LEU A 1 83 ? -10.785 -3.533 7.356 1.00 79.94 83 LEU A C 1
ATOM 673 O O . LEU A 1 83 ? -11.140 -4.696 7.501 1.00 79.94 83 LEU A O 1
ATOM 677 N N . TRP A 1 84 ? -10.114 -3.124 6.276 1.00 78.94 84 TRP A N 1
ATOM 678 C CA . TRP A 1 84 ? -9.669 -4.037 5.217 1.00 78.94 84 TRP A CA 1
ATOM 679 C C . TRP A 1 84 ? -8.647 -5.055 5.718 1.00 78.94 84 TRP A C 1
ATOM 681 O O . TRP A 1 84 ? -8.684 -6.222 5.334 1.00 78.94 84 TRP A O 1
ATOM 691 N N . ILE A 1 85 ? -7.723 -4.616 6.569 1.00 74.25 85 ILE A N 1
ATOM 692 C CA . ILE A 1 85 ? -6.727 -5.507 7.156 1.00 74.25 85 ILE A CA 1
ATOM 693 C C . ILE A 1 85 ? -7.395 -6.459 8.158 1.00 74.25 85 ILE A C 1
ATOM 695 O O . ILE A 1 85 ? -7.169 -7.665 8.094 1.00 74.25 85 ILE A O 1
ATOM 699 N N . GLU A 1 86 ? -8.276 -5.943 9.022 1.00 74.31 86 GLU A N 1
ATOM 700 C CA . GLU A 1 86 ? -9.049 -6.753 9.973 1.00 74.31 86 GLU A CA 1
ATOM 701 C C . GLU A 1 86 ? -9.920 -7.810 9.263 1.00 74.31 86 GLU A C 1
ATOM 703 O O . GLU A 1 86 ? -10.008 -8.938 9.754 1.00 74.31 86 GLU A O 1
ATOM 708 N N . SER A 1 87 ? -10.504 -7.494 8.095 1.00 75.12 87 SER A N 1
ATOM 709 C CA . SER A 1 87 ? -11.367 -8.425 7.351 1.00 75.12 87 SER A CA 1
ATOM 710 C C . SER A 1 87 ? -10.612 -9.483 6.544 1.00 75.12 87 SER A C 1
ATOM 712 O O . SER A 1 87 ? -11.060 -10.624 6.479 1.00 75.12 87 SER A O 1
ATOM 714 N N . THR A 1 88 ? -9.479 -9.134 5.930 1.00 74.81 88 THR A N 1
ATOM 715 C CA . THR A 1 88 ? -8.741 -10.054 5.042 1.00 74.81 88 THR A CA 1
ATOM 716 C C . THR A 1 88 ? -7.975 -11.132 5.800 1.00 74.81 88 THR A C 1
ATOM 718 O O . THR A 1 88 ? -7.821 -12.236 5.285 1.00 74.81 88 THR A O 1
ATOM 721 N N . PHE A 1 89 ? -7.538 -10.843 7.026 1.00 67.19 89 PHE A N 1
ATOM 722 C CA . PHE A 1 89 ? -6.705 -11.757 7.814 1.00 67.19 89 PHE A CA 1
ATOM 723 C C . PHE A 1 89 ? -7.425 -12.423 8.992 1.00 67.19 89 PHE A C 1
ATOM 725 O O . PHE A 1 89 ? -6.776 -13.109 9.776 1.00 67.19 89 PHE A O 1
ATOM 732 N N . ALA A 1 90 ? -8.744 -12.227 9.144 1.00 69.69 90 ALA A N 1
ATOM 733 C CA . ALA A 1 90 ? -9.506 -12.728 10.295 1.00 69.69 90 ALA A CA 1
ATOM 734 C C . ALA A 1 90 ? -8.801 -12.431 11.639 1.00 69.69 90 ALA A C 1
ATOM 736 O O . ALA A 1 90 ? -8.778 -13.249 12.561 1.00 69.69 90 ALA A O 1
ATOM 737 N N . LEU A 1 91 ? -8.221 -11.227 11.756 1.00 68.56 91 LEU A N 1
ATOM 738 C CA . LEU A 1 91 ? -7.418 -10.784 12.909 1.00 68.56 91 LEU A CA 1
ATOM 739 C C . LEU A 1 91 ? -8.229 -10.704 14.210 1.00 68.56 91 LEU A C 1
ATOM 741 O O . LEU A 1 91 ? -7.698 -10.346 15.259 1.00 68.56 91 LEU A O 1
ATOM 745 N N . THR A 1 92 ? -9.521 -11.011 14.167 1.00 70.81 92 THR A N 1
ATOM 746 C CA . THR A 1 92 ? -10.391 -11.119 15.333 1.00 70.81 92 THR A CA 1
ATOM 747 C C . THR A 1 92 ? -10.061 -12.336 16.198 1.00 70.81 92 THR A C 1
ATOM 749 O O . THR A 1 92 ? -10.308 -12.268 17.397 1.00 70.81 92 THR A O 1
ATOM 752 N N . VAL A 1 93 ? -9.462 -13.394 15.634 1.00 81.75 93 VAL A N 1
ATOM 753 C CA . VAL A 1 93 ? -9.181 -14.658 16.349 1.00 81.75 93 VAL A CA 1
ATOM 754 C C . VAL A 1 93 ? -7.795 -14.683 17.012 1.00 81.75 93 VAL A C 1
ATOM 756 O O . VAL A 1 93 ? -7.602 -15.388 17.993 1.00 81.75 93 VAL A O 1
ATOM 759 N N . TYR A 1 94 ? -6.845 -13.893 16.510 1.00 81.44 94 TYR A N 1
ATOM 760 C CA . TYR A 1 94 ? -5.458 -13.883 16.992 1.00 81.44 94 TYR A CA 1
ATOM 761 C C . TYR A 1 94 ? -5.281 -13.123 18.313 1.00 81.44 94 TYR A C 1
ATOM 763 O O . TYR A 1 94 ? -6.050 -12.202 18.626 1.00 81.44 94 TYR A O 1
ATOM 771 N N . GLU A 1 95 ? -4.230 -13.447 19.063 1.00 88.94 95 GLU A N 1
ATOM 772 C CA . GLU A 1 95 ? -3.867 -12.700 20.270 1.00 88.94 95 GLU A CA 1
ATOM 773 C C . GLU A 1 95 ? -3.310 -11.301 19.927 1.00 88.94 95 GLU A C 1
ATOM 775 O O . GLU A 1 95 ? -2.801 -11.080 18.824 1.00 88.94 95 GLU A O 1
ATOM 780 N N . PRO A 1 96 ? -3.391 -10.306 20.836 1.00 83.31 96 PRO A N 1
ATOM 781 C CA . PRO A 1 96 ? -2.970 -8.932 20.546 1.00 83.31 96 PRO A CA 1
ATOM 782 C C . PRO A 1 96 ? -1.520 -8.822 20.066 1.00 83.31 96 PRO A C 1
ATOM 784 O O . PRO A 1 96 ? -1.226 -7.982 19.217 1.00 83.31 96 PRO A O 1
ATOM 787 N N . TRP A 1 97 ? -0.629 -9.674 20.580 1.00 88.25 97 TRP A N 1
ATOM 788 C CA . TRP A 1 97 ? 0.784 -9.677 20.210 1.00 88.25 97 TRP A CA 1
ATOM 789 C C . TRP A 1 97 ? 1.023 -10.316 18.831 1.00 88.25 97 TRP A C 1
ATOM 791 O O . TRP A 1 97 ? 1.803 -9.780 18.044 1.00 88.25 97 TRP A O 1
ATOM 801 N N . GLU A 1 98 ? 0.302 -11.392 18.487 1.00 86.38 98 GLU A N 1
ATOM 802 C CA . GLU A 1 98 ? 0.405 -12.070 17.183 1.00 86.38 98 GLU A CA 1
ATOM 803 C C . GLU A 1 98 ? -0.006 -11.137 16.044 1.00 86.38 98 GLU A C 1
ATOM 805 O O . GLU A 1 98 ? 0.642 -11.091 14.996 1.00 86.38 98 GLU A O 1
ATOM 810 N N . LYS A 1 99 ? -1.036 -10.313 16.274 1.00 84.19 99 LYS A N 1
ATOM 811 C CA . LYS A 1 99 ? -1.484 -9.299 15.306 1.00 84.19 99 LYS A CA 1
ATOM 812 C C . LYS A 1 99 ? -0.360 -8.337 14.944 1.00 84.19 99 LYS A C 1
ATOM 814 O O . LYS A 1 99 ? -0.208 -8.004 13.773 1.00 84.19 99 LYS A O 1
ATOM 819 N N . VAL A 1 100 ? 0.432 -7.899 15.925 1.00 85.00 100 VAL A N 1
ATOM 820 C CA . VAL A 1 100 ? 1.543 -6.965 15.685 1.00 85.00 100 VAL A CA 1
ATOM 821 C C . VAL A 1 100 ? 2.602 -7.612 14.793 1.00 85.00 100 VAL A C 1
ATOM 823 O O . VAL A 1 100 ? 3.046 -6.980 13.838 1.00 85.00 100 VAL A O 1
ATOM 826 N N . VAL A 1 101 ? 2.952 -8.877 15.037 1.00 89.19 101 VAL A N 1
ATOM 827 C CA . VAL A 1 101 ? 3.950 -9.611 14.237 1.00 89.19 101 VAL A CA 1
ATOM 828 C C . VAL A 1 101 ? 3.465 -9.857 12.803 1.00 89.19 101 VAL A C 1
ATOM 830 O O . VAL A 1 101 ? 4.208 -9.648 11.845 1.00 89.19 101 VAL A O 1
ATOM 833 N N . VAL A 1 102 ? 2.204 -10.253 12.623 1.00 86.50 102 VAL A N 1
ATOM 834 C CA . VAL A 1 102 ? 1.635 -10.475 11.282 1.00 86.50 102 VAL A CA 1
ATOM 835 C C . VAL A 1 102 ? 1.568 -9.165 10.491 1.00 86.50 102 VAL A C 1
ATOM 837 O O . VAL A 1 102 ? 1.922 -9.135 9.311 1.00 86.50 102 VAL A O 1
ATOM 840 N N . LEU A 1 103 ? 1.169 -8.065 11.137 1.00 83.88 103 LEU A N 1
ATOM 841 C CA . LEU A 1 103 ? 1.110 -6.747 10.502 1.00 83.88 103 LEU A CA 1
ATOM 842 C C . LEU A 1 103 ? 2.487 -6.247 10.066 1.00 83.88 103 LEU A C 1
ATOM 844 O O . LEU A 1 103 ? 2.603 -5.692 8.972 1.00 83.88 103 LEU A O 1
ATOM 848 N N . THR A 1 104 ? 3.524 -6.436 10.883 1.00 87.62 104 THR A N 1
ATOM 849 C CA . THR A 1 104 ? 4.882 -6.005 10.524 1.00 87.62 104 THR A CA 1
ATOM 850 C C . THR A 1 104 ? 5.437 -6.829 9.368 1.00 87.62 104 THR A C 1
ATOM 852 O O . THR A 1 104 ? 5.942 -6.246 8.409 1.00 87.62 104 THR A O 1
ATOM 855 N N . LEU A 1 105 ? 5.267 -8.154 9.383 1.00 89.69 105 LEU A N 1
ATOM 856 C CA . LEU A 1 105 ? 5.663 -9.024 8.269 1.00 89.69 105 LEU A CA 1
ATOM 857 C C . LEU A 1 105 ? 4.939 -8.656 6.971 1.00 89.69 105 LEU A C 1
ATOM 859 O O . LEU A 1 105 ? 5.573 -8.527 5.923 1.00 89.69 105 LEU A O 1
ATOM 863 N N . PHE A 1 106 ? 3.626 -8.427 7.037 1.00 86.31 106 PHE A N 1
ATOM 864 C CA . PHE A 1 106 ? 2.851 -8.004 5.875 1.00 86.31 106 PHE A CA 1
ATOM 865 C C . PHE A 1 106 ? 3.296 -6.630 5.362 1.00 86.31 106 PHE A C 1
ATOM 867 O O . PHE A 1 106 ? 3.432 -6.446 4.154 1.00 86.31 106 PHE A O 1
ATOM 874 N N . ALA A 1 107 ? 3.571 -5.673 6.251 1.00 87.06 107 ALA A N 1
ATOM 875 C CA . ALA A 1 107 ? 4.070 -4.355 5.865 1.00 87.06 107 ALA A CA 1
ATOM 876 C C . ALA A 1 107 ? 5.438 -4.443 5.173 1.00 87.06 107 ALA A C 1
ATOM 878 O O . ALA A 1 107 ? 5.638 -3.804 4.137 1.00 87.06 107 ALA A O 1
ATOM 879 N N . ILE A 1 108 ? 6.352 -5.267 5.693 1.00 92.06 108 ILE A N 1
ATOM 880 C CA . ILE A 1 108 ? 7.664 -5.515 5.080 1.00 92.06 108 ILE A CA 1
ATOM 881 C C . ILE A 1 108 ? 7.487 -6.147 3.699 1.00 92.06 108 ILE A C 1
ATOM 883 O O . ILE A 1 108 ? 8.043 -5.640 2.725 1.00 92.06 108 ILE A O 1
ATOM 887 N N . LEU A 1 109 ? 6.671 -7.199 3.586 1.00 91.56 109 LEU A N 1
ATOM 888 C CA . LEU A 1 109 ? 6.418 -7.883 2.317 1.00 91.56 109 LEU A CA 1
ATOM 889 C C . LEU A 1 109 ? 5.784 -6.942 1.286 1.00 91.56 109 LEU A C 1
ATOM 891 O O . LEU A 1 109 ? 6.223 -6.886 0.141 1.00 91.56 109 LEU A O 1
ATOM 895 N N . CYS A 1 110 ? 4.785 -6.162 1.694 1.00 89.50 110 CYS A N 1
ATOM 896 C CA . CYS A 1 110 ? 4.100 -5.212 0.826 1.00 89.50 110 CYS A CA 1
ATOM 897 C C . CYS A 1 110 ? 5.050 -4.098 0.361 1.00 89.50 110 CYS A C 1
ATOM 899 O O . CYS A 1 110 ? 5.061 -3.744 -0.817 1.00 89.50 110 CYS A O 1
ATOM 901 N N . THR A 1 111 ? 5.917 -3.603 1.248 1.00 92.81 111 THR A N 1
ATOM 902 C CA . THR A 1 111 ? 6.947 -2.614 0.895 1.00 92.81 111 THR A CA 1
ATOM 903 C C . THR A 1 111 ? 7.982 -3.212 -0.057 1.00 92.81 111 THR A C 1
ATOM 905 O O . THR A 1 111 ? 8.323 -2.579 -1.053 1.00 92.81 111 THR A O 1
ATOM 908 N N . ALA A 1 112 ? 8.434 -4.445 0.183 1.00 94.00 112 ALA A N 1
ATOM 909 C CA . ALA A 1 112 ? 9.352 -5.149 -0.710 1.00 94.00 112 ALA A CA 1
ATOM 910 C C . ALA A 1 112 ? 8.741 -5.341 -2.106 1.00 94.00 112 ALA A C 1
ATOM 912 O O . ALA A 1 112 ? 9.384 -5.019 -3.106 1.00 94.00 112 ALA A O 1
ATOM 913 N N . ILE A 1 113 ? 7.478 -5.777 -2.182 1.00 93.81 113 ILE A N 1
ATOM 914 C CA . ILE A 1 113 ? 6.736 -5.890 -3.443 1.00 93.81 113 ILE A CA 1
ATOM 915 C C . ILE A 1 113 ? 6.641 -4.526 -4.121 1.00 93.81 113 ILE A C 1
ATOM 917 O O . ILE A 1 113 ? 6.939 -4.436 -5.306 1.00 93.81 113 ILE A O 1
ATOM 921 N N . MET A 1 114 ? 6.289 -3.463 -3.393 1.00 93.31 114 MET A N 1
ATOM 922 C CA . MET A 1 114 ? 6.209 -2.112 -3.954 1.00 93.31 114 MET A CA 1
ATOM 923 C C . MET A 1 114 ? 7.555 -1.656 -4.518 1.00 93.31 114 MET A C 1
ATOM 925 O O . MET A 1 114 ? 7.596 -1.166 -5.642 1.00 93.31 114 MET A O 1
ATOM 929 N N . ILE A 1 115 ? 8.664 -1.870 -3.805 1.00 94.75 115 ILE A N 1
ATOM 930 C CA . ILE A 1 115 ? 10.014 -1.545 -4.293 1.00 94.75 115 ILE A CA 1
ATOM 931 C C . ILE A 1 115 ? 10.321 -2.309 -5.586 1.00 94.75 115 ILE A C 1
ATOM 933 O O . ILE A 1 115 ? 10.785 -1.710 -6.560 1.00 94.75 115 ILE A O 1
ATOM 937 N N . VAL A 1 116 ? 10.045 -3.617 -5.619 1.00 93.94 116 VAL A N 1
ATOM 938 C CA . VAL A 1 116 ? 10.218 -4.435 -6.828 1.00 93.94 116 VAL A CA 1
ATOM 939 C C . VAL A 1 116 ? 9.347 -3.894 -7.955 1.00 93.94 116 VAL A C 1
ATOM 941 O O . VAL A 1 116 ? 9.842 -3.720 -9.062 1.00 93.94 116 VAL A O 1
ATOM 944 N N . PHE A 1 117 ? 8.093 -3.550 -7.679 1.00 93.25 117 PHE A N 1
ATOM 945 C CA . PHE A 1 117 ? 7.166 -2.996 -8.658 1.00 93.25 117 PHE A CA 1
ATOM 946 C C . PHE A 1 117 ? 7.698 -1.683 -9.236 1.00 93.25 117 PHE A C 1
ATOM 948 O O . PHE A 1 117 ? 7.841 -1.565 -10.448 1.00 93.25 117 PHE A O 1
ATOM 955 N N . PHE A 1 118 ? 8.105 -0.730 -8.396 1.00 93.69 118 PHE A N 1
ATOM 956 C CA . PHE A 1 118 ? 8.651 0.550 -8.851 1.00 93.69 118 PHE A CA 1
ATOM 957 C C . PHE A 1 118 ? 9.957 0.406 -9.638 1.00 93.69 118 PHE A C 1
ATOM 959 O O . PHE A 1 118 ? 10.193 1.184 -10.558 1.00 93.69 118 PHE A O 1
ATOM 966 N N . LYS A 1 119 ? 10.802 -0.584 -9.328 1.00 91.88 119 LYS A N 1
ATOM 967 C CA . LYS A 1 119 ? 12.044 -0.824 -10.084 1.00 91.88 119 LYS A CA 1
ATOM 968 C C . LYS A 1 119 ? 11.827 -1.643 -11.360 1.00 91.88 119 LYS A C 1
ATOM 970 O O . LYS A 1 119 ? 12.540 -1.441 -12.341 1.00 91.88 119 LYS A O 1
ATOM 975 N N . TYR A 1 120 ? 10.885 -2.580 -11.354 1.00 89.50 120 TYR A N 1
ATOM 976 C CA . TYR A 1 120 ? 10.700 -3.564 -12.423 1.00 89.50 120 TYR A CA 1
ATOM 977 C C . TYR A 1 120 ? 9.665 -3.125 -13.463 1.00 89.50 120 TYR A C 1
ATOM 979 O O . TYR A 1 120 ? 9.852 -3.348 -14.659 1.00 89.50 120 TYR A O 1
ATOM 987 N N . LEU A 1 121 ? 8.604 -2.445 -13.031 1.00 87.50 121 LEU A N 1
ATOM 988 C CA . LEU A 1 121 ? 7.534 -1.961 -13.898 1.00 87.50 121 LEU A CA 1
ATOM 989 C C . LEU A 1 121 ? 8.004 -0.971 -14.977 1.00 87.50 121 LEU A C 1
ATOM 991 O O . LEU A 1 121 ? 7.628 -1.187 -16.129 1.00 87.50 121 LEU A O 1
ATOM 995 N N . PRO A 1 122 ? 8.845 0.054 -14.706 1.00 87.25 122 PRO A N 1
ATOM 996 C CA . PRO A 1 122 ? 9.294 0.955 -15.771 1.00 87.25 122 PRO A CA 1
ATOM 997 C C . PRO A 1 122 ? 10.098 0.211 -16.842 1.00 87.25 122 PRO A C 1
ATOM 999 O O . PRO A 1 122 ? 9.934 0.478 -18.029 1.00 87.25 122 PRO A O 1
ATOM 1002 N N . ARG A 1 123 ? 10.899 -0.788 -16.447 1.00 85.75 123 ARG A N 1
ATOM 1003 C CA . ARG A 1 123 ? 11.653 -1.628 -17.388 1.00 85.75 123 ARG A CA 1
ATOM 1004 C C . ARG A 1 123 ? 10.717 -2.404 -18.317 1.00 85.75 123 ARG A C 1
ATOM 1006 O O . ARG A 1 123 ? 10.941 -2.430 -19.523 1.00 85.75 123 ARG A O 1
ATOM 1013 N N . GLN A 1 124 ? 9.670 -3.015 -17.767 1.00 87.31 124 GLN A N 1
ATOM 1014 C CA . GLN A 1 124 ? 8.692 -3.772 -18.553 1.00 87.31 124 GLN A CA 1
ATOM 1015 C C . GLN A 1 124 ? 7.849 -2.868 -19.460 1.00 87.31 124 GLN A C 1
ATOM 1017 O O . GLN A 1 124 ? 7.620 -3.212 -20.619 1.00 87.31 124 GLN A O 1
ATOM 1022 N N . LEU A 1 125 ? 7.455 -1.684 -18.980 1.00 88.75 125 LEU A N 1
ATOM 1023 C CA . LEU A 1 125 ? 6.733 -0.702 -19.791 1.00 88.75 125 LEU A CA 1
ATOM 1024 C C . LEU A 1 125 ? 7.544 -0.241 -21.002 1.00 88.75 125 LEU A C 1
ATOM 1026 O O . LEU A 1 125 ? 6.984 -0.139 -22.088 1.00 88.75 125 LEU A O 1
ATOM 1030 N N . ILE A 1 126 ? 8.850 -0.003 -20.846 1.00 87.38 126 ILE A N 1
ATOM 1031 C CA . ILE A 1 126 ? 9.714 0.400 -21.966 1.00 87.38 126 ILE A CA 1
ATOM 1032 C C . ILE A 1 126 ? 9.761 -0.701 -23.033 1.00 87.38 126 ILE A C 1
ATOM 1034 O O . ILE A 1 126 ? 9.598 -0.414 -24.217 1.00 87.38 126 ILE A O 1
ATOM 1038 N N . LEU A 1 127 ? 9.913 -1.966 -22.632 1.00 85.62 127 LEU A N 1
ATOM 1039 C CA . LEU A 1 127 ? 9.951 -3.093 -23.571 1.00 85.62 127 LEU A CA 1
ATOM 1040 C C . LEU A 1 127 ? 8.613 -3.301 -24.290 1.00 85.62 127 LEU A C 1
ATOM 1042 O O . LEU A 1 127 ? 8.592 -3.518 -25.503 1.00 85.62 127 LEU A O 1
ATOM 1046 N N . MET A 1 128 ? 7.494 -3.210 -23.565 1.00 88.56 128 MET A N 1
ATOM 1047 C CA . MET A 1 128 ? 6.166 -3.309 -24.175 1.00 88.56 128 MET A CA 1
ATOM 1048 C C . MET A 1 128 ? 5.884 -2.131 -25.107 1.00 88.56 128 MET A C 1
ATOM 1050 O O . MET A 1 128 ? 5.360 -2.349 -26.197 1.00 88.56 128 MET A O 1
ATOM 1054 N N . ARG A 1 129 ? 6.309 -0.917 -24.734 1.00 87.75 129 ARG A N 1
ATOM 1055 C CA . ARG A 1 129 ? 6.199 0.283 -25.571 1.00 87.75 129 ARG A CA 1
ATOM 1056 C C . ARG A 1 129 ? 6.961 0.124 -26.885 1.00 87.75 129 ARG A C 1
ATOM 1058 O O . ARG A 1 129 ? 6.392 0.391 -27.941 1.00 87.75 129 ARG A O 1
ATOM 1065 N N . LYS A 1 130 ? 8.216 -0.340 -26.839 1.00 83.81 130 LYS A N 1
ATOM 1066 C CA . LYS A 1 130 ? 9.028 -0.571 -28.047 1.00 83.81 130 LYS A CA 1
ATOM 1067 C C . LYS A 1 130 ? 8.345 -1.549 -29.004 1.00 83.81 130 LYS A C 1
ATOM 1069 O O . LYS A 1 130 ? 8.221 -1.264 -30.189 1.00 83.81 130 LYS A O 1
ATOM 1074 N N . ARG A 1 131 ? 7.813 -2.654 -28.473 1.00 85.75 131 ARG A N 1
ATOM 1075 C CA . ARG A 1 131 ? 7.066 -3.636 -29.274 1.00 85.75 131 ARG A CA 1
ATOM 1076 C C . ARG A 1 131 ? 5.764 -3.066 -29.828 1.00 85.75 131 ARG A C 1
ATOM 1078 O O . ARG A 1 131 ? 5.460 -3.303 -30.988 1.00 85.75 131 ARG A O 1
ATOM 1085 N N . SER A 1 132 ? 5.004 -2.304 -29.040 1.00 89.62 132 SER A N 1
ATOM 1086 C CA . SER A 1 132 ? 3.762 -1.702 -29.535 1.00 89.62 132 SER A CA 1
ATOM 1087 C C . SER A 1 132 ? 4.015 -0.679 -30.637 1.00 89.62 132 SER A C 1
ATOM 1089 O O . SER A 1 132 ? 3.258 -0.658 -31.592 1.00 89.62 132 SER A O 1
ATOM 1091 N N . ILE A 1 133 ? 5.079 0.127 -30.544 1.00 86.44 133 ILE A N 1
ATOM 1092 C CA . ILE A 1 133 ? 5.427 1.104 -31.589 1.00 86.44 133 ILE A CA 1
ATOM 1093 C C . ILE A 1 133 ? 5.832 0.381 -32.872 1.00 86.44 133 ILE A C 1
ATOM 1095 O O . ILE A 1 133 ? 5.327 0.728 -33.934 1.00 86.44 133 ILE A O 1
ATOM 1099 N N . TYR A 1 134 ? 6.642 -0.675 -32.758 1.00 83.31 134 TYR A N 1
ATOM 1100 C CA . TYR A 1 134 ? 7.009 -1.502 -33.904 1.00 83.31 134 TYR A CA 1
ATOM 1101 C C . TYR A 1 134 ? 5.773 -2.069 -34.619 1.00 83.31 134 TYR A C 1
ATOM 1103 O O . TYR A 1 134 ? 5.649 -1.953 -35.832 1.00 83.31 134 TYR A O 1
ATOM 1111 N N . TYR A 1 135 ? 4.809 -2.620 -33.873 1.00 86.38 135 TYR A N 1
ATOM 1112 C CA . TYR A 1 135 ? 3.605 -3.195 -34.480 1.00 86.38 135 TYR A CA 1
ATOM 1113 C C . TYR A 1 135 ? 2.591 -2.158 -34.975 1.00 86.38 135 TYR A C 1
ATOM 1115 O O . TYR A 1 135 ? 1.869 -2.436 -35.928 1.00 86.38 135 TYR A O 1
ATOM 1123 N N . LEU A 1 136 ? 2.492 -0.995 -34.325 1.00 86.62 136 LEU A N 1
ATOM 1124 C CA . LEU A 1 136 ? 1.490 0.020 -34.660 1.00 86.62 136 LEU A CA 1
ATOM 1125 C C . LEU A 1 136 ? 1.961 0.963 -35.773 1.00 86.62 136 LEU A C 1
ATOM 1127 O O . LEU A 1 136 ? 1.139 1.426 -36.557 1.00 86.62 136 LEU A O 1
ATOM 1131 N N . TRP A 1 137 ? 3.261 1.263 -35.820 1.00 83.06 137 TRP A N 1
ATOM 1132 C CA . TRP A 1 137 ? 3.851 2.251 -36.728 1.00 83.06 137 TRP A CA 1
ATOM 1133 C C . TRP A 1 137 ? 4.753 1.626 -37.799 1.00 83.06 137 TRP A C 1
ATOM 1135 O O . TRP A 1 137 ? 5.033 2.272 -38.802 1.00 83.06 137 TRP A O 1
ATOM 1145 N N . GLY A 1 138 ? 5.197 0.376 -37.614 1.00 79.38 138 GLY A N 1
ATOM 1146 C CA . GLY A 1 138 ? 6.082 -0.318 -38.558 1.00 79.38 138 GLY A CA 1
ATOM 1147 C C . GLY A 1 138 ? 7.518 0.215 -38.588 1.00 79.38 138 GLY A C 1
ATOM 1148 O O . GLY A 1 138 ? 8.296 -0.201 -39.439 1.00 79.38 138 GLY A O 1
ATOM 1149 N N . GLU A 1 139 ? 7.864 1.127 -37.679 1.00 70.88 139 GLU A N 1
ATOM 1150 C CA . GLU A 1 139 ? 9.151 1.817 -37.642 1.00 70.88 139 GLU A CA 1
ATOM 1151 C C . GLU A 1 139 ? 9.990 1.356 -36.446 1.00 70.88 139 GLU A 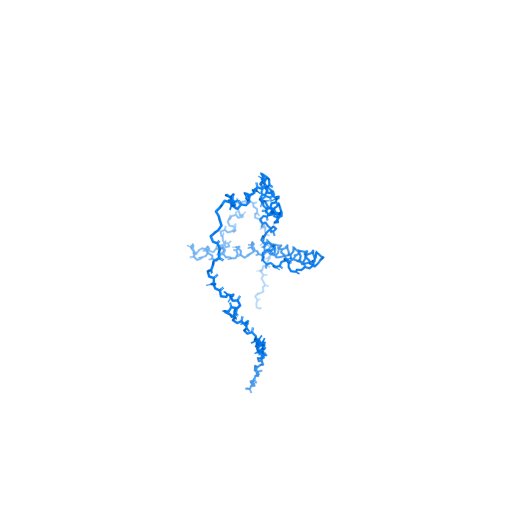C 1
ATOM 1153 O O . GLU A 1 139 ? 9.467 1.142 -35.344 1.00 70.88 139 GLU A O 1
ATOM 1158 N N . ASP A 1 140 ? 11.296 1.180 -36.668 1.00 74.50 140 ASP A N 1
ATOM 1159 C CA . ASP A 1 140 ? 12.215 0.696 -35.643 1.00 74.50 140 ASP A CA 1
ATOM 1160 C C . ASP A 1 140 ? 12.373 1.746 -34.526 1.00 74.50 140 ASP A C 1
ATOM 1162 O O . ASP A 1 140 ? 12.841 2.864 -34.771 1.00 74.50 140 ASP A O 1
ATOM 1166 N N . PRO A 1 141 ? 12.021 1.416 -33.267 1.00 67.94 141 PRO A N 1
ATOM 1167 C CA . PRO A 1 141 ? 12.006 2.383 -32.169 1.00 67.94 141 PRO A CA 1
ATOM 1168 C C . PRO A 1 141 ? 13.397 2.948 -31.849 1.00 67.94 141 PRO A C 1
ATOM 1170 O O . PRO A 1 141 ? 13.498 4.046 -31.307 1.00 67.94 141 PRO A O 1
ATOM 1173 N N . ASP A 1 142 ? 14.464 2.230 -32.204 1.00 72.06 142 ASP A N 1
ATOM 1174 C CA . ASP A 1 142 ? 15.843 2.644 -31.936 1.00 72.06 142 ASP A CA 1
ATOM 1175 C C . ASP A 1 142 ? 16.298 3.809 -32.845 1.00 72.06 142 ASP A C 1
ATOM 1177 O O . ASP A 1 142 ? 17.112 4.637 -32.427 1.00 72.06 142 ASP A O 1
ATOM 1181 N N . VAL A 1 143 ? 15.718 3.947 -34.045 1.00 69.50 143 VAL A N 1
ATOM 1182 C CA . VAL A 1 143 ? 15.966 5.093 -34.946 1.00 69.50 143 VAL A CA 1
ATOM 1183 C C . VAL A 1 143 ? 15.275 6.356 -34.421 1.00 69.50 143 VAL A C 1
ATOM 1185 O O . VAL A 1 143 ? 15.843 7.447 -34.435 1.00 69.50 143 VAL A O 1
ATOM 1188 N N . ASN A 1 144 ? 14.061 6.215 -33.889 1.00 68.50 144 ASN A N 1
ATOM 1189 C CA . ASN A 1 144 ? 13.305 7.360 -33.388 1.00 68.50 144 ASN A CA 1
ATOM 1190 C C . ASN A 1 144 ? 13.838 7.841 -32.027 1.00 68.50 144 ASN A C 1
ATOM 1192 O O . ASN A 1 144 ? 13.919 9.043 -31.786 1.00 68.50 144 ASN A O 1
ATOM 1196 N N . ASP A 1 145 ? 14.272 6.917 -31.156 1.00 71.75 145 ASP A N 1
ATOM 1197 C CA . ASP A 1 145 ? 14.940 7.262 -29.896 1.00 71.75 145 ASP A CA 1
ATOM 1198 C C . ASP A 1 145 ? 16.253 8.026 -30.172 1.00 71.75 145 ASP A C 1
ATOM 1200 O O . ASP A 1 145 ? 16.482 9.072 -29.567 1.00 71.75 145 ASP A O 1
ATOM 1204 N N . THR A 1 146 ? 17.090 7.572 -31.117 1.00 70.62 146 THR A N 1
ATOM 1205 C CA . THR A 1 146 ? 18.341 8.273 -31.485 1.00 70.62 146 THR A CA 1
ATOM 1206 C C . THR A 1 146 ? 18.087 9.660 -32.078 1.00 70.62 146 THR A C 1
ATOM 1208 O O . THR A 1 146 ? 18.766 10.609 -31.679 1.00 70.62 146 THR A O 1
ATOM 1211 N N . MET A 1 147 ? 17.067 9.824 -32.928 1.00 68.38 147 MET A N 1
ATOM 1212 C CA . MET A 1 147 ? 16.645 11.146 -33.413 1.00 68.38 147 MET A CA 1
ATOM 1213 C C . MET A 1 147 ? 16.156 12.060 -32.287 1.00 68.38 147 MET A C 1
ATOM 1215 O O . MET A 1 147 ? 16.501 13.241 -32.268 1.00 68.38 147 MET A O 1
ATOM 1219 N N . LEU A 1 148 ? 15.392 11.534 -31.327 1.00 70.81 148 LEU A N 1
ATOM 1220 C CA . LEU A 1 148 ? 14.923 12.297 -30.168 1.00 70.81 148 LEU A CA 1
ATOM 1221 C C . LEU A 1 148 ? 16.098 12.796 -29.321 1.00 70.81 148 LEU A C 1
ATOM 1223 O O . LEU A 1 148 ? 16.142 13.977 -28.979 1.00 70.81 148 LEU A O 1
ATOM 1227 N N . TRP A 1 149 ? 17.075 11.934 -29.030 1.00 70.31 149 TRP A N 1
ATOM 1228 C CA . TRP A 1 149 ? 18.281 12.307 -28.279 1.00 70.31 149 TRP A CA 1
ATOM 1229 C C . TRP A 1 149 ? 19.166 13.303 -29.033 1.00 70.31 149 TRP A C 1
ATOM 1231 O O . TRP A 1 149 ? 19.730 14.212 -28.417 1.00 70.31 149 TRP A O 1
ATOM 1241 N N . GLN A 1 150 ? 19.246 13.174 -30.358 1.00 76.44 150 GLN A N 1
ATOM 1242 C CA . GLN A 1 150 ? 19.945 14.121 -31.222 1.00 76.44 150 GLN A CA 1
ATOM 1243 C C . GLN A 1 150 ? 19.241 15.487 -31.245 1.00 76.44 150 GLN A C 1
ATOM 1245 O O . GLN A 1 150 ? 19.904 16.520 -31.177 1.00 76.44 150 GLN A O 1
ATOM 1250 N N . HIS A 1 151 ? 17.906 15.508 -31.259 1.00 73.06 151 HIS A N 1
ATOM 1251 C CA . HIS A 1 151 ? 17.109 16.737 -31.226 1.00 73.06 151 HIS A CA 1
ATOM 1252 C C . HIS A 1 151 ? 17.121 17.420 -29.847 1.00 73.06 151 HIS A C 1
ATOM 1254 O O . HIS A 1 151 ? 17.115 18.644 -29.756 1.00 73.06 151 HIS A O 1
ATOM 1260 N N . LEU A 1 152 ? 17.208 16.634 -28.769 1.00 77.00 152 LEU A N 1
ATOM 1261 C CA . LEU A 1 152 ? 17.385 17.106 -27.390 1.00 77.00 152 LEU A CA 1
ATOM 1262 C C . LEU A 1 152 ? 18.821 17.578 -27.083 1.00 77.00 152 LEU A C 1
ATOM 1264 O O . LEU A 1 152 ? 19.085 18.005 -25.960 1.00 77.00 152 LEU A O 1
ATOM 1268 N N . GLY A 1 153 ? 19.747 17.514 -28.049 1.00 68.19 153 GLY A N 1
ATOM 1269 C CA . GLY A 1 153 ? 21.128 17.990 -27.895 1.00 68.19 153 GLY A CA 1
ATOM 1270 C C . GLY A 1 153 ? 21.952 17.216 -26.856 1.00 68.19 153 GLY A C 1
ATOM 1271 O O . GLY A 1 153 ? 22.985 17.700 -26.406 1.00 68.19 153 GLY A O 1
ATOM 1272 N N . LEU A 1 154 ? 21.492 16.024 -26.466 1.00 71.25 154 LEU A N 1
ATOM 1273 C CA . LEU A 1 154 ? 22.050 15.188 -25.394 1.00 71.25 154 LEU A CA 1
ATOM 1274 C C . LEU A 1 154 ? 22.796 13.960 -25.942 1.00 71.25 154 LEU A C 1
ATOM 1276 O O . LEU A 1 154 ? 22.987 12.986 -25.217 1.00 71.25 154 LEU A O 1
ATOM 1280 N N . ALA A 1 155 ? 23.189 13.984 -27.219 1.00 58.44 155 ALA A N 1
ATOM 1281 C CA . ALA A 1 155 ? 23.859 12.872 -27.882 1.00 58.44 155 ALA A CA 1
ATOM 1282 C C . ALA A 1 155 ? 25.135 12.466 -27.122 1.00 58.44 155 ALA A C 1
ATOM 1284 O O . ALA A 1 155 ? 26.150 13.160 -27.148 1.00 58.44 155 ALA A O 1
ATOM 1285 N N . ALA A 1 156 ? 25.062 11.324 -26.434 1.00 59.91 156 ALA A N 1
ATOM 1286 C CA . ALA A 1 156 ? 26.229 10.628 -25.927 1.00 59.91 156 ALA A CA 1
ATOM 1287 C C . ALA A 1 156 ? 26.996 10.046 -27.128 1.00 59.91 156 ALA A C 1
ATOM 1289 O O . ALA A 1 156 ? 26.369 9.378 -27.957 1.00 59.91 156 ALA A O 1
ATOM 1290 N N . PRO A 1 157 ? 28.316 10.273 -27.238 1.00 53.00 157 PRO A N 1
ATOM 1291 C CA . PRO A 1 157 ? 29.133 9.622 -28.249 1.00 53.00 157 PRO A CA 1
ATOM 1292 C C . PRO A 1 157 ? 29.170 8.123 -27.939 1.00 53.00 157 PRO A C 1
ATOM 1294 O O . PRO A 1 157 ? 29.824 7.670 -26.999 1.00 53.00 157 PRO A O 1
ATOM 1297 N N . ALA A 1 158 ? 28.382 7.344 -28.678 1.00 57.34 158 ALA A N 1
ATOM 1298 C CA . ALA A 1 158 ? 28.459 5.892 -28.676 1.00 57.34 158 ALA A CA 1
ATOM 1299 C C . ALA A 1 158 ? 29.594 5.455 -29.614 1.00 57.34 158 ALA A C 1
ATOM 1301 O O . ALA A 1 158 ? 29.370 4.755 -30.598 1.00 57.34 158 ALA A O 1
ATOM 1302 N N . ASP A 1 159 ? 30.818 5.867 -29.292 1.00 56.38 159 ASP A N 1
ATOM 1303 C CA . ASP A 1 159 ? 32.048 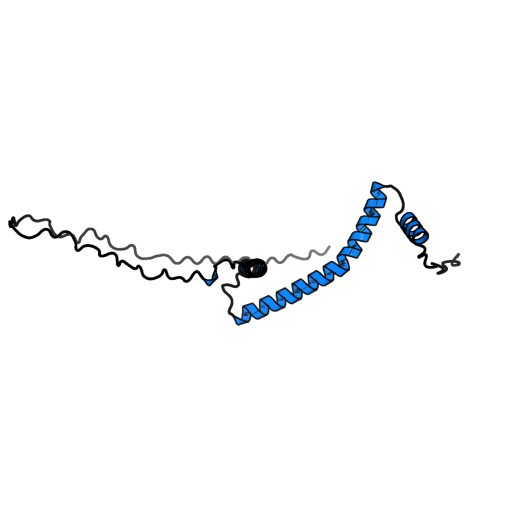5.416 -29.940 1.00 56.38 159 ASP A CA 1
ATOM 1304 C C . ASP A 1 159 ? 32.657 4.323 -29.053 1.00 56.38 159 ASP A C 1
ATOM 1306 O O . ASP A 1 159 ? 33.692 4.478 -28.409 1.00 56.38 159 ASP A O 1
ATOM 1310 N N . VAL A 1 160 ? 31.972 3.181 -28.981 1.00 55.62 160 VAL A N 1
ATOM 1311 C CA . VAL A 1 160 ? 32.608 1.928 -28.567 1.00 55.62 160 VAL A CA 1
ATOM 1312 C C . VAL A 1 160 ? 32.667 1.054 -29.803 1.00 55.62 160 VAL A C 1
ATOM 1314 O O . VAL A 1 160 ? 31.674 0.470 -30.234 1.00 55.62 160 VAL A O 1
ATOM 1317 N N . GLY A 1 161 ? 33.859 1.065 -30.399 1.00 51.16 161 GLY A N 1
ATOM 1318 C CA . GLY A 1 161 ? 34.216 0.342 -31.602 1.00 51.16 161 GLY A CA 1
ATOM 1319 C C . GLY A 1 161 ? 33.837 -1.132 -31.536 1.00 51.16 161 GLY A C 1
ATOM 1320 O O . GLY A 1 161 ? 34.369 -1.902 -30.741 1.00 51.16 161 GLY A O 1
ATOM 1321 N N . TYR A 1 162 ? 32.962 -1.514 -32.456 1.00 53.56 162 TYR A N 1
ATOM 1322 C CA . TYR A 1 162 ? 32.901 -2.858 -33.004 1.00 53.56 162 TYR A CA 1
ATOM 1323 C C . TYR A 1 162 ? 33.434 -2.783 -34.433 1.00 53.56 162 TYR A C 1
ATOM 1325 O O . TYR A 1 162 ? 32.684 -2.913 -35.396 1.00 53.56 162 TYR A O 1
ATOM 1333 N N . ASP A 1 163 ? 34.730 -2.511 -34.564 1.00 60.66 163 ASP A N 1
ATOM 1334 C CA . ASP A 1 163 ? 35.442 -2.666 -35.827 1.00 60.66 163 ASP A CA 1
ATOM 1335 C C . ASP A 1 163 ? 36.525 -3.733 -35.640 1.00 60.66 163 ASP A C 1
ATOM 1337 O O . ASP A 1 163 ? 37.365 -3.633 -34.747 1.00 60.66 163 ASP A O 1
ATOM 1341 N N . GLY A 1 164 ? 36.468 -4.778 -36.466 1.00 50.50 164 GLY A N 1
ATOM 1342 C CA . GLY A 1 164 ? 37.596 -5.688 -36.653 1.00 50.50 164 GLY A CA 1
ATOM 1343 C C . GLY A 1 164 ? 37.616 -7.000 -35.860 1.00 50.50 164 GLY A C 1
ATOM 1344 O O . GLY A 1 164 ? 38.622 -7.315 -35.238 1.00 50.50 164 GLY A O 1
ATOM 1345 N N . MET A 1 165 ? 36.590 -7.847 -35.979 1.00 54.94 165 MET A N 1
ATOM 1346 C CA . MET A 1 165 ? 36.827 -9.304 -36.001 1.00 54.94 165 MET A CA 1
ATOM 1347 C C . MET A 1 165 ? 36.161 -9.910 -37.236 1.00 54.94 165 MET A C 1
ATOM 1349 O O . MET A 1 165 ? 35.114 -10.551 -37.173 1.00 54.94 165 MET A O 1
ATOM 1353 N N . LYS A 1 166 ? 36.780 -9.646 -38.391 1.00 59.16 166 LYS A N 1
ATOM 1354 C CA . LYS A 1 166 ? 36.662 -10.510 -39.564 1.00 59.16 166 LYS A CA 1
ATOM 1355 C C . LYS A 1 166 ? 37.695 -11.632 -39.418 1.00 59.16 166 LYS A C 1
ATOM 1357 O O . LYS A 1 166 ? 38.870 -11.315 -39.296 1.00 59.16 166 LYS A O 1
ATOM 1362 N N . LEU A 1 167 ? 37.172 -12.862 -39.454 1.00 53.03 167 LEU A N 1
ATOM 1363 C CA . LEU A 1 167 ? 37.751 -14.133 -39.929 1.00 53.03 167 LEU A CA 1
ATOM 1364 C C . LEU A 1 167 ? 39.197 -14.463 -39.535 1.00 53.03 167 LEU A C 1
ATOM 1366 O O . LEU A 1 167 ? 40.128 -13.867 -40.113 1.00 53.03 167 LEU A O 1
#